Protein AF-A0AAV4HAZ0-F1 (afdb_monomer_lite)

Sequence (146 aa):
MDGSEKLPLLMIGKFGQPRCFKGINTLPVTYRHNKKAWMTSSLFKEWVQKHDRRFLMQGRSVALVLDNCSAHPQVISGLRAITMFFLPPNTTSRLQPCDQGIIKNFKTIYRKLVLQKFISSFDVTGSTDTHLKMSLLDASVMAAAS

Secondary structure (DSSP, 8-state):
--STTPPPPEEEES-SS-GGGTT----SSEEEE-TT-S--HHHHHHHHHHHHHHHHHTT--EEEEE---TTS-S--TT-SSEEEEEPPTT-HHHH-TIIIIIHHHHHHHHHHHHHHHHHHHHHHH--S-------HHHHHHHHHT-

pLDDT: mean 90.74, std 9.48, range [55.31, 98.38]

InterPro domains:
  IPR004875 DDE superfamily endonuclease domain [PF03184] (2-138)
  IPR050863 Centromere and Transposable Element-Derived Protein [PTHR19303] (1-119)

Structure (mmCIF, N/CA/C/O backbone):
data_AF-A0AAV4HAZ0-F1
#
_entry.id   AF-A0AAV4HAZ0-F1
#
loop_
_atom_site.group_PDB
_atom_site.id
_atom_site.type_symbol
_atom_site.label_atom_id
_atom_site.label_alt_id
_atom_site.label_comp_id
_atom_site.label_asym_id
_atom_site.label_entity_id
_atom_site.label_seq_id
_atom_site.pdbx_PDB_ins_code
_atom_site.Cartn_x
_atom_site.Cartn_y
_atom_site.Cartn_z
_atom_site.occupancy
_atom_site.B_iso_or_equiv
_atom_site.auth_seq_id
_atom_site.auth_comp_id
_atom_site.auth_asym_id
_atom_site.auth_atom_id
_atom_site.pdbx_PDB_model_num
ATOM 1 N N . MET A 1 1 ? -10.179 -18.637 -1.466 1.00 57.81 1 MET A N 1
ATOM 2 C CA . MET A 1 1 ? -10.413 -17.182 -1.591 1.00 57.81 1 MET A CA 1
ATOM 3 C C . MET A 1 1 ? -9.982 -16.790 -2.992 1.00 57.81 1 MET A C 1
ATOM 5 O O . MET A 1 1 ? -8.851 -17.095 -3.340 1.00 57.81 1 MET A O 1
ATOM 9 N N . ASP A 1 2 ? -10.860 -16.200 -3.797 1.00 81.88 2 ASP A N 1
ATOM 10 C CA . ASP A 1 2 ? -10.597 -15.836 -5.204 1.00 81.88 2 ASP A CA 1
ATOM 11 C C . ASP A 1 2 ? -9.969 -14.436 -5.372 1.00 81.88 2 ASP A C 1
ATOM 13 O O . ASP A 1 2 ? -9.635 -14.027 -6.479 1.00 81.88 2 ASP A O 1
ATOM 17 N N . GLY A 1 3 ? -9.785 -13.697 -4.271 1.00 78.31 3 GLY A N 1
ATOM 18 C CA . GLY A 1 3 ? -9.173 -12.367 -4.273 1.00 78.31 3 GLY A CA 1
ATOM 19 C C . GLY A 1 3 ? -10.094 -11.239 -4.749 1.00 78.31 3 GLY A C 1
ATOM 20 O O . GLY A 1 3 ? -9.634 -10.104 -4.835 1.00 78.31 3 GLY A O 1
ATOM 21 N N . SER A 1 4 ? -11.379 -11.514 -4.995 1.00 85.75 4 SER A N 1
ATOM 22 C CA . SER A 1 4 ? -12.382 -10.529 -5.444 1.00 85.75 4 SER A CA 1
ATOM 23 C C . SER A 1 4 ? -12.523 -9.313 -4.513 1.00 85.75 4 SER A C 1
ATOM 25 O O . SER A 1 4 ? -12.785 -8.197 -4.958 1.00 85.75 4 SER A O 1
ATOM 27 N N . GLU A 1 5 ? -12.266 -9.509 -3.220 1.00 88.81 5 GLU A N 1
ATOM 28 C CA . GLU A 1 5 ? -12.324 -8.479 -2.175 1.00 88.81 5 GLU A CA 1
ATOM 29 C C . GLU A 1 5 ? -10.990 -7.729 -1.960 1.00 88.81 5 GLU A C 1
ATOM 31 O O . GLU A 1 5 ? -10.902 -6.847 -1.099 1.00 88.81 5 GLU A O 1
ATOM 36 N N . LYS A 1 6 ? -9.931 -8.047 -2.725 1.00 90.12 6 LYS A N 1
ATOM 37 C CA . LYS A 1 6 ? -8.623 -7.376 -2.619 1.00 90.12 6 LYS A CA 1
ATOM 38 C C . LYS A 1 6 ? -8.776 -5.893 -2.967 1.00 90.12 6 LYS A C 1
ATOM 40 O O . LYS A 1 6 ? -9.203 -5.519 -4.059 1.00 90.12 6 LYS A O 1
ATOM 45 N N . LEU A 1 7 ? -8.399 -5.021 -2.033 1.00 93.06 7 LEU A N 1
ATOM 46 C CA . LEU A 1 7 ? -8.386 -3.580 -2.276 1.00 93.06 7 LEU A CA 1
ATOM 47 C C . LEU A 1 7 ? -7.261 -3.203 -3.259 1.00 93.06 7 LEU A C 1
ATOM 49 O O . LEU A 1 7 ? -6.190 -3.815 -3.217 1.00 93.06 7 LEU A O 1
ATOM 53 N N . PRO A 1 8 ? -7.454 -2.170 -4.105 1.00 91.88 8 PRO A N 1
ATOM 54 C CA . PRO A 1 8 ? -6.384 -1.652 -4.951 1.00 91.88 8 PRO A CA 1
ATOM 55 C C . PRO A 1 8 ? -5.168 -1.238 -4.122 1.00 91.88 8 PRO A C 1
ATOM 57 O O . PRO A 1 8 ? -5.312 -0.607 -3.070 1.00 91.88 8 PRO A O 1
ATOM 60 N N . LEU A 1 9 ? -3.968 -1.546 -4.617 1.00 94.81 9 LEU A N 1
ATOM 61 C CA . LEU A 1 9 ? -2.727 -1.181 -3.938 1.00 94.81 9 LEU A CA 1
ATOM 62 C C . LEU A 1 9 ? -2.586 0.340 -3.828 1.00 94.81 9 LEU A C 1
ATOM 64 O O . LEU A 1 9 ? -2.896 1.080 -4.765 1.00 94.81 9 LEU A O 1
ATOM 68 N N . LEU A 1 10 ? -2.063 0.794 -2.691 1.00 96.62 10 LEU A N 1
ATOM 69 C CA . LEU A 1 10 ? -1.588 2.159 -2.502 1.00 96.62 10 LEU A CA 1
ATOM 70 C C . LEU A 1 10 ? -0.073 2.188 -2.732 1.00 96.62 10 LEU A C 1
ATOM 72 O O . LEU A 1 10 ? 0.692 1.654 -1.934 1.00 96.62 10 LEU A O 1
ATOM 76 N N . MET A 1 11 ? 0.358 2.829 -3.814 1.00 96.50 11 MET A N 1
ATOM 77 C CA . MET A 1 11 ? 1.766 3.056 -4.125 1.00 96.50 11 MET A CA 1
ATOM 78 C C . MET A 1 11 ? 2.162 4.480 -3.733 1.00 96.50 11 MET A C 1
ATOM 80 O O . MET A 1 11 ? 1.484 5.442 -4.095 1.00 96.50 11 MET A O 1
ATOM 84 N N . ILE A 1 12 ? 3.277 4.618 -3.013 1.00 97.56 12 ILE A N 1
ATOM 85 C CA . ILE A 1 12 ? 3.801 5.914 -2.578 1.00 97.56 12 ILE A CA 1
ATOM 86 C C . ILE A 1 12 ? 5.147 6.149 -3.256 1.00 97.56 12 ILE A C 1
ATOM 88 O O . ILE A 1 12 ? 6.097 5.407 -3.028 1.00 97.56 12 ILE A O 1
ATOM 92 N N . GLY A 1 13 ? 5.229 7.181 -4.092 1.00 96.69 13 GLY A N 1
ATOM 93 C CA . GLY A 1 13 ? 6.472 7.578 -4.749 1.00 96.69 13 GLY A CA 1
ATOM 94 C C . GLY A 1 13 ? 7.029 8.903 -4.236 1.00 96.69 13 GLY A C 1
ATOM 95 O O . GLY A 1 13 ? 6.444 9.582 -3.392 1.00 96.69 13 GLY A O 1
ATOM 96 N N . LYS A 1 14 ? 8.195 9.286 -4.761 1.00 96.19 14 LYS A N 1
ATOM 97 C CA . LYS A 1 14 ? 8.878 10.526 -4.365 1.00 96.19 14 LYS A CA 1
ATOM 98 C C . LYS A 1 14 ? 8.264 11.774 -5.001 1.00 96.19 14 LYS A C 1
ATOM 100 O O . LYS A 1 14 ? 8.134 12.813 -4.360 1.00 96.19 14 LYS A O 1
ATOM 105 N N . PHE A 1 15 ? 7.915 11.673 -6.280 1.00 95.69 15 PHE A N 1
ATOM 106 C CA . PHE A 1 15 ? 7.476 12.799 -7.100 1.00 95.69 15 PHE A CA 1
ATOM 107 C C . PHE A 1 15 ? 5.963 12.762 -7.291 1.00 95.69 15 PHE A C 1
ATOM 109 O O . PHE A 1 15 ? 5.411 11.697 -7.552 1.00 95.69 15 PHE A O 1
ATOM 116 N N . GLY A 1 16 ? 5.292 13.912 -7.205 1.00 93.88 16 GLY A N 1
ATOM 117 C CA . GLY A 1 16 ? 3.842 13.982 -7.414 1.00 93.88 16 GLY A CA 1
ATOM 118 C C . GLY A 1 16 ? 3.415 13.653 -8.840 1.00 93.88 16 GLY A C 1
ATOM 119 O O . GLY A 1 16 ? 2.415 12.971 -9.032 1.00 93.88 16 GLY A O 1
ATOM 120 N N . GLN A 1 17 ? 4.218 14.062 -9.824 1.00 92.69 17 GLN A N 1
ATOM 121 C CA . GLN A 1 17 ? 4.002 13.766 -11.240 1.00 92.69 17 GLN A CA 1
ATOM 122 C C . GLN A 1 17 ? 5.296 13.228 -11.872 1.00 92.69 17 GLN A C 1
ATOM 124 O O . GLN A 1 17 ? 6.083 13.979 -12.453 1.00 92.69 17 GLN A O 1
ATOM 129 N N . PRO A 1 18 ? 5.575 11.924 -11.717 1.00 94.56 18 PRO A N 1
ATOM 130 C CA . PRO A 1 18 ? 6.669 11.255 -12.411 1.00 94.56 18 PRO A CA 1
ATOM 131 C C . PRO A 1 18 ? 6.512 11.389 -13.930 1.00 94.56 18 PRO A C 1
ATOM 133 O O . PRO A 1 18 ? 5.415 11.230 -14.459 1.00 94.56 18 PRO A O 1
ATOM 136 N N . ARG A 1 19 ? 7.615 11.610 -14.660 1.00 94.62 19 ARG A N 1
ATOM 137 C CA . ARG A 1 19 ? 7.579 11.782 -16.129 1.00 94.62 19 ARG A CA 1
ATOM 138 C C . ARG A 1 19 ? 6.926 10.602 -16.857 1.00 94.62 19 ARG A C 1
ATOM 140 O O . ARG A 1 19 ? 6.236 10.812 -17.845 1.00 94.62 19 ARG A O 1
ATOM 147 N N . CYS A 1 20 ? 7.108 9.384 -16.346 1.00 94.00 20 CYS A N 1
ATOM 148 C CA . CYS A 1 20 ? 6.513 8.169 -16.909 1.00 94.00 20 CYS A CA 1
ATOM 149 C C . CYS A 1 20 ? 4.987 8.075 -16.745 1.00 94.00 20 CYS A C 1
ATOM 151 O O . CYS A 1 20 ? 4.387 7.186 -17.331 1.00 94.00 20 CYS A O 1
ATOM 153 N N . PHE A 1 21 ? 4.354 8.969 -15.978 1.00 95.00 21 PHE A N 1
ATOM 154 C CA . PHE A 1 21 ? 2.892 9.052 -15.874 1.00 95.00 21 PHE A CA 1
ATOM 155 C C . PHE A 1 21 ? 2.290 10.105 -16.816 1.00 95.00 21 PHE A C 1
ATOM 157 O O . PHE A 1 21 ? 1.071 10.253 -16.872 1.00 95.00 21 PHE A O 1
ATOM 164 N N . LYS A 1 22 ? 3.110 10.859 -17.560 1.00 94.31 22 LYS A N 1
ATOM 165 C CA . LYS A 1 22 ? 2.607 11.879 -18.487 1.00 94.31 22 LYS A CA 1
ATOM 166 C C . LYS A 1 22 ? 1.763 11.216 -19.583 1.00 94.31 22 LYS A C 1
ATOM 168 O O . LYS A 1 22 ? 2.243 10.320 -20.265 1.00 94.31 22 LYS A O 1
ATOM 173 N N . GLY A 1 23 ? 0.526 11.684 -19.755 1.00 92.81 23 GLY A N 1
ATOM 174 C CA . GLY A 1 23 ? -0.418 11.136 -20.738 1.00 92.81 23 GLY A CA 1
ATOM 175 C C . GLY A 1 23 ? -1.103 9.833 -20.311 1.00 92.81 23 GLY A C 1
ATOM 176 O O . GLY A 1 23 ? -1.857 9.268 -21.095 1.00 92.81 23 GLY A O 1
ATOM 177 N N . ILE A 1 24 ? -0.870 9.356 -19.082 1.00 92.88 24 ILE A N 1
ATOM 178 C CA . ILE A 1 24 ? -1.546 8.176 -18.540 1.00 92.88 24 ILE A CA 1
ATOM 179 C C . ILE A 1 24 ? -2.812 8.618 -17.805 1.00 92.88 24 ILE A C 1
ATOM 181 O O . ILE A 1 24 ? -2.738 9.276 -16.769 1.00 92.88 24 ILE A O 1
AT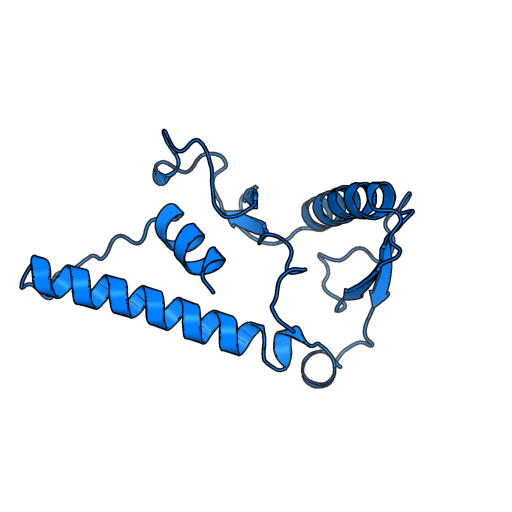OM 185 N N . ASN A 1 25 ? -3.975 8.234 -18.335 1.00 89.19 25 ASN A N 1
ATOM 186 C CA . ASN A 1 25 ? -5.276 8.619 -17.774 1.00 89.19 25 ASN A CA 1
ATOM 187 C C . ASN A 1 25 ? -5.681 7.767 -16.562 1.00 89.19 25 ASN A C 1
ATOM 189 O O . ASN A 1 25 ? -6.368 8.245 -15.663 1.00 89.19 25 ASN A O 1
ATOM 193 N N . THR A 1 26 ? -5.258 6.502 -16.528 1.00 91.94 26 THR A N 1
ATOM 194 C CA . THR A 1 26 ? -5.643 5.540 -15.489 1.00 91.94 26 THR A CA 1
ATOM 195 C C . THR A 1 26 ? -4.447 4.703 -15.064 1.00 91.94 26 THR A C 1
ATOM 197 O O . THR A 1 26 ? -3.791 4.085 -15.901 1.00 91.94 26 THR A O 1
ATOM 200 N N . LEU A 1 27 ? -4.186 4.654 -13.757 1.00 93.31 27 LEU A N 1
ATOM 201 C CA . LEU A 1 27 ? -3.187 3.769 -13.159 1.00 93.31 27 LEU A CA 1
ATOM 202 C C . LEU A 1 27 ? -3.873 2.552 -12.526 1.00 93.31 27 LEU A C 1
ATOM 204 O O . LEU A 1 27 ? -4.953 2.699 -11.952 1.00 93.31 27 LEU A O 1
ATOM 208 N N . PRO A 1 28 ? -3.233 1.369 -12.548 1.00 92.88 28 PRO A N 1
ATOM 209 C CA . PRO A 1 28 ? -3.785 0.164 -11.927 1.00 92.88 28 PRO A CA 1
ATOM 210 C C . PRO A 1 28 ? -3.661 0.170 -10.390 1.00 92.88 28 PRO A C 1
ATOM 212 O O . PRO A 1 28 ? -4.127 -0.744 -9.715 1.00 92.88 28 PRO A O 1
ATOM 215 N N . VAL A 1 29 ? -3.030 1.203 -9.821 1.00 95.12 29 VAL A N 1
ATOM 216 C CA . VAL A 1 29 ? -2.839 1.404 -8.381 1.00 95.12 29 VAL A CA 1
ATOM 217 C C . VAL A 1 29 ? -3.287 2.807 -7.981 1.00 95.12 29 VAL A C 1
ATOM 219 O O . VAL A 1 29 ? -3.247 3.745 -8.780 1.00 95.12 29 VAL A O 1
ATOM 222 N N . THR A 1 30 ? -3.655 2.988 -6.714 1.00 95.56 30 THR A N 1
ATOM 223 C CA . THR A 1 30 ? -3.791 4.335 -6.149 1.00 95.56 30 THR A CA 1
ATOM 224 C C . THR A 1 30 ? -2.396 4.901 -5.910 1.00 95.56 30 THR A C 1
ATOM 226 O O . THR A 1 30 ? -1.613 4.304 -5.179 1.00 95.56 30 THR A O 1
ATOM 229 N N . TYR A 1 31 ? -2.084 6.062 -6.488 1.00 96.19 31 TYR A N 1
ATOM 230 C CA . TYR A 1 31 ? -0.789 6.714 -6.300 1.00 96.19 31 TYR A CA 1
ATOM 231 C C . TYR A 1 31 ? -0.871 7.882 -5.308 1.00 96.19 31 TYR A C 1
ATOM 233 O O . TYR A 1 31 ? -1.773 8.726 -5.365 1.00 96.19 31 TYR A O 1
ATOM 241 N N . ARG A 1 32 ? 0.091 7.941 -4.390 1.00 97.06 32 ARG A N 1
ATOM 242 C CA . ARG A 1 32 ? 0.363 9.079 -3.503 1.00 97.06 32 ARG A CA 1
ATOM 243 C C . ARG A 1 32 ? 1.852 9.399 -3.548 1.00 97.06 32 ARG A C 1
ATOM 245 O O . ARG A 1 32 ? 2.652 8.627 -4.071 1.00 97.06 32 ARG A O 1
ATOM 252 N N . HIS A 1 33 ? 2.236 10.553 -3.017 1.00 97.06 33 HIS A N 1
ATOM 253 C CA . HIS A 1 33 ? 3.637 10.942 -3.000 1.00 97.06 33 HIS A CA 1
ATOM 254 C C . HIS A 1 33 ? 4.016 11.691 -1.730 1.00 97.06 33 HIS A C 1
ATOM 256 O O . HIS A 1 33 ? 3.204 12.394 -1.134 1.00 97.06 33 HIS A O 1
ATOM 262 N N . ASN A 1 34 ? 5.276 11.547 -1.339 1.00 97.12 34 ASN A N 1
ATOM 263 C CA . ASN A 1 34 ? 5.945 12.417 -0.381 1.00 97.12 34 ASN A CA 1
ATOM 264 C C . ASN A 1 34 ? 7.461 12.342 -0.607 1.00 97.12 34 ASN A C 1
ATOM 266 O O . ASN A 1 34 ? 7.953 11.433 -1.270 1.00 97.12 34 ASN A O 1
ATOM 270 N N . LYS A 1 35 ? 8.229 13.271 -0.024 1.00 95.38 35 LYS A N 1
ATOM 271 C CA . LYS A 1 35 ? 9.684 13.380 -0.257 1.00 95.38 35 LYS A CA 1
ATOM 272 C C . LYS A 1 35 ? 10.477 12.094 0.037 1.00 95.38 35 LYS A C 1
ATOM 274 O O . LYS A 1 35 ? 11.559 11.925 -0.523 1.00 95.38 35 LYS A O 1
ATOM 279 N N . LYS A 1 36 ? 9.962 11.223 0.911 1.00 95.81 36 LYS A N 1
ATOM 280 C CA . LYS A 1 36 ? 10.627 10.004 1.392 1.00 95.81 36 LYS A CA 1
ATOM 281 C C . LYS A 1 36 ? 10.096 8.712 0.752 1.00 95.81 36 LYS A C 1
ATOM 283 O O . LYS A 1 36 ? 10.697 7.670 0.964 1.00 95.81 36 LYS A O 1
ATOM 288 N N . ALA A 1 37 ? 9.019 8.781 -0.036 1.00 95.69 37 ALA A N 1
ATOM 289 C CA . ALA A 1 37 ? 8.362 7.635 -0.671 1.00 95.69 37 ALA A CA 1
ATOM 290 C C . ALA A 1 37 ? 7.966 6.503 0.307 1.00 95.69 37 ALA A C 1
ATOM 292 O O . ALA A 1 37 ? 8.056 5.324 -0.018 1.00 95.69 37 ALA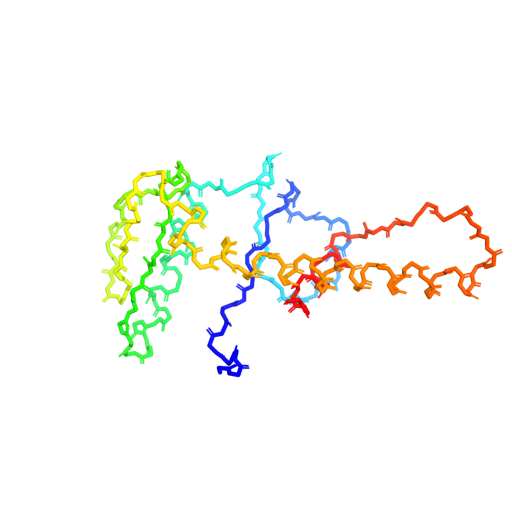 A O 1
ATOM 293 N N . TRP A 1 38 ? 7.529 6.861 1.516 1.00 96.19 38 TRP A N 1
ATOM 294 C CA . TRP A 1 38 ? 7.141 5.910 2.568 1.00 96.19 38 TRP A CA 1
ATOM 295 C C . TRP A 1 38 ? 5.749 6.212 3.141 1.00 96.19 38 TRP A C 1
ATOM 297 O O . TRP A 1 38 ? 5.208 7.297 2.916 1.00 96.19 38 TRP A O 1
ATOM 307 N N . MET A 1 39 ? 5.154 5.270 3.875 1.00 97.25 39 MET A N 1
ATOM 308 C CA . MET A 1 39 ? 3.872 5.497 4.552 1.00 97.25 39 MET A CA 1
ATOM 309 C C . MET A 1 39 ? 4.017 6.555 5.657 1.00 97.25 39 MET A C 1
ATOM 311 O O . MET A 1 39 ? 5.017 6.592 6.371 1.00 97.25 39 MET A O 1
ATOM 315 N N . THR A 1 40 ? 3.005 7.408 5.814 1.00 97.38 40 THR A N 1
ATOM 316 C CA . THR A 1 40 ? 2.892 8.370 6.921 1.00 97.38 40 THR A CA 1
ATOM 317 C C . THR A 1 40 ? 1.530 8.228 7.586 1.00 97.38 40 THR A C 1
ATOM 319 O O . THR A 1 40 ? 0.571 7.810 6.937 1.00 97.38 40 THR A O 1
ATOM 322 N N . SER A 1 41 ? 1.404 8.650 8.846 1.00 97.06 41 SER A N 1
ATOM 323 C CA . SER A 1 41 ? 0.127 8.600 9.574 1.00 97.06 41 SER A CA 1
ATOM 324 C C . SER A 1 41 ? -0.984 9.393 8.882 1.00 97.06 41 SER A C 1
ATOM 326 O O . SER A 1 41 ? -2.143 8.990 8.914 1.00 97.06 41 SER A O 1
ATOM 328 N N . SER A 1 42 ? -0.636 10.485 8.194 1.00 96.75 42 SER A N 1
ATOM 329 C CA . SER A 1 42 ? -1.578 11.259 7.380 1.00 96.75 42 SER A CA 1
ATOM 330 C C . SER A 1 42 ? -2.095 10.481 6.166 1.00 96.75 42 SER A C 1
ATOM 332 O O . SER A 1 42 ? -3.304 10.430 5.956 1.00 96.75 42 SER A O 1
ATOM 334 N N . LEU A 1 43 ? -1.203 9.840 5.401 1.00 97.69 43 LEU A N 1
ATOM 335 C CA . LEU A 1 43 ? -1.576 9.036 4.233 1.00 97.69 43 LEU A CA 1
ATOM 336 C C . LEU A 1 43 ? -2.372 7.796 4.640 1.00 97.69 43 LEU A C 1
ATOM 338 O O . LEU A 1 43 ? -3.368 7.465 4.000 1.00 97.69 43 LEU A O 1
ATOM 342 N N . PHE A 1 44 ? -1.970 7.146 5.731 1.00 97.81 44 PHE A N 1
ATOM 343 C CA . PHE A 1 44 ? -2.703 6.019 6.290 1.00 97.81 44 PHE A CA 1
ATOM 344 C C . PHE A 1 44 ? -4.113 6.437 6.725 1.00 97.81 44 PHE A C 1
ATOM 346 O O . PHE A 1 44 ? -5.089 5.790 6.352 1.00 97.81 44 PHE A O 1
ATOM 353 N N . LYS A 1 45 ? -4.247 7.564 7.440 1.00 97.81 45 LYS A N 1
ATOM 354 C CA . LYS A 1 45 ? -5.552 8.098 7.852 1.00 97.81 45 LYS A CA 1
ATOM 355 C C . LYS A 1 45 ? -6.460 8.386 6.659 1.00 97.81 45 LYS A C 1
ATOM 357 O O . LYS A 1 45 ? -7.620 7.980 6.673 1.00 97.81 45 LYS A O 1
ATOM 362 N N . GLU A 1 46 ? -5.940 9.053 5.630 1.00 97.19 46 GLU A N 1
ATOM 363 C CA . GLU A 1 46 ? -6.682 9.323 4.394 1.00 97.19 46 GLU A CA 1
ATOM 364 C C . GLU A 1 46 ? -7.168 8.017 3.744 1.00 97.19 46 GLU A C 1
ATOM 366 O O . GLU A 1 46 ? -8.333 7.906 3.354 1.00 97.19 46 GLU A O 1
ATOM 371 N N . TRP A 1 47 ? -6.291 7.012 3.675 1.00 97.75 47 TRP A N 1
ATOM 372 C CA . TRP A 1 47 ? -6.607 5.701 3.119 1.00 97.75 47 TRP A CA 1
ATOM 373 C C . TRP A 1 47 ? -7.720 4.996 3.907 1.00 97.75 47 TRP A C 1
ATOM 375 O O . TRP A 1 47 ? -8.724 4.601 3.310 1.00 97.75 47 TRP A O 1
ATOM 385 N N . VAL A 1 48 ? -7.611 4.913 5.240 1.00 98.06 48 VAL A N 1
ATOM 386 C CA . VAL A 1 48 ? -8.637 4.280 6.089 1.00 98.06 48 VAL A CA 1
ATOM 387 C C . VAL A 1 48 ? -9.973 5.009 5.961 1.00 98.06 48 VAL A C 1
ATOM 389 O O . VAL A 1 48 ? -10.990 4.368 5.720 1.00 98.06 48 VAL A O 1
ATOM 392 N N . GLN A 1 49 ? -9.993 6.343 6.036 1.00 97.69 49 GLN A N 1
ATOM 393 C CA . GLN A 1 49 ? -11.235 7.120 5.938 1.00 97.69 49 GLN A CA 1
ATOM 394 C C . GLN A 1 49 ? -11.916 6.982 4.569 1.00 97.69 49 GLN A C 1
ATOM 396 O O . GLN A 1 49 ? -13.145 6.952 4.487 1.00 97.69 49 GLN A O 1
ATOM 401 N N . LYS A 1 50 ? -11.142 6.877 3.482 1.00 97.12 50 LYS A N 1
ATOM 402 C CA . LYS A 1 50 ? -11.685 6.602 2.145 1.00 97.12 50 LYS A CA 1
ATOM 403 C C . LYS A 1 50 ? -12.379 5.239 2.102 1.00 97.12 50 LYS A C 1
ATOM 405 O O . LYS A 1 50 ? -13.482 5.131 1.565 1.00 97.12 50 LYS A O 1
ATOM 410 N N . HIS A 1 51 ? -11.738 4.209 2.651 1.00 97.56 51 HIS A N 1
ATOM 411 C CA . HIS A 1 51 ? -12.295 2.859 2.666 1.00 97.56 51 HIS A CA 1
ATOM 412 C C . HIS A 1 51 ? -13.465 2.713 3.642 1.00 97.56 51 HIS A C 1
ATOM 414 O O . HIS A 1 51 ? -14.428 2.034 3.305 1.00 97.56 51 HIS A O 1
ATOM 420 N N . ASP A 1 52 ? -13.451 3.419 4.770 1.00 98.38 52 ASP A N 1
ATOM 421 C CA . ASP A 1 52 ? -14.566 3.470 5.718 1.00 98.38 52 ASP A CA 1
ATOM 422 C C . ASP A 1 52 ? -15.848 3.969 5.046 1.00 98.38 52 ASP A C 1
ATOM 424 O O . ASP A 1 52 ? -16.873 3.294 5.085 1.00 98.38 52 ASP A O 1
ATOM 428 N N . ARG A 1 53 ? -15.770 5.086 4.307 1.00 98.06 53 ARG A N 1
ATOM 429 C CA . ARG A 1 53 ? -16.910 5.600 3.527 1.00 98.06 53 ARG A CA 1
ATOM 430 C C . ARG A 1 53 ? -17.401 4.584 2.500 1.00 98.06 53 ARG A C 1
ATOM 432 O O . ARG A 1 53 ? -18.607 4.412 2.350 1.00 98.06 53 ARG A O 1
ATOM 439 N N . ARG A 1 54 ? -16.482 3.913 1.794 1.00 97.25 54 ARG A N 1
ATOM 440 C CA . ARG A 1 54 ? -16.832 2.873 0.816 1.00 97.25 54 ARG A CA 1
ATOM 441 C C . ARG A 1 54 ? -17.585 1.725 1.484 1.00 97.25 54 ARG A C 1
ATOM 443 O O . ARG A 1 54 ? -18.642 1.352 0.991 1.00 97.25 54 ARG A O 1
ATOM 450 N N . PHE A 1 55 ? -17.056 1.168 2.569 1.00 98.00 55 PHE A N 1
ATOM 451 C CA . PHE A 1 55 ? -17.678 0.030 3.246 1.00 98.00 55 PHE A CA 1
ATOM 452 C C . PHE A 1 55 ? -19.000 0.405 3.905 1.00 98.00 55 PHE A C 1
ATOM 454 O O . PHE A 1 55 ? -19.947 -0.372 3.833 1.00 98.00 55 PHE A O 1
ATOM 461 N N . LEU A 1 56 ? -19.112 1.625 4.429 1.00 98.12 56 LEU A N 1
ATOM 462 C CA . LEU A 1 56 ? -20.372 2.132 4.949 1.00 98.12 56 LEU A CA 1
ATOM 463 C C . LEU A 1 56 ? -21.454 2.208 3.866 1.00 98.12 56 LEU A C 1
ATOM 465 O O . LEU A 1 56 ? -22.570 1.757 4.096 1.00 98.12 56 LEU A O 1
ATOM 469 N N . MET A 1 57 ? -21.133 2.733 2.677 1.00 97.75 57 MET A N 1
ATOM 470 C CA . MET A 1 57 ? -22.077 2.756 1.546 1.00 97.75 57 MET A CA 1
ATOM 471 C C . MET A 1 57 ? -22.469 1.349 1.080 1.00 97.75 57 MET A C 1
ATOM 473 O O . MET A 1 57 ? -23.546 1.163 0.529 1.00 97.75 57 MET A O 1
ATOM 477 N N . GLN A 1 58 ? -21.607 0.359 1.312 1.00 97.19 58 GLN A N 1
ATOM 478 C CA . GLN A 1 58 ? -21.887 -1.051 1.046 1.00 97.19 58 GLN A CA 1
ATOM 479 C C . GLN A 1 58 ? -22.653 -1.741 2.189 1.00 97.19 58 GLN A C 1
ATOM 481 O O . GLN A 1 58 ? -22.923 -2.933 2.084 1.00 97.19 58 GLN A O 1
ATOM 486 N N . GLY A 1 59 ? -22.963 -1.043 3.289 1.00 97.94 59 GLY A N 1
ATOM 487 C CA . GLY A 1 59 ? -23.608 -1.634 4.467 1.00 97.94 59 GLY A CA 1
ATOM 488 C C . GLY A 1 59 ? -22.732 -2.651 5.207 1.00 97.94 59 GLY A C 1
ATOM 489 O O . GLY A 1 59 ? -23.252 -3.550 5.862 1.00 97.94 59 GLY A O 1
ATOM 490 N N . ARG A 1 60 ? -21.403 -2.553 5.082 1.00 97.56 60 ARG A N 1
ATOM 491 C CA . ARG A 1 60 ? -20.447 -3.511 5.652 1.00 97.56 60 ARG A CA 1
ATOM 492 C C . ARG A 1 60 ? -19.784 -2.961 6.905 1.00 97.56 60 ARG A C 1
ATOM 494 O O . ARG A 1 60 ? -19.416 -1.791 6.954 1.00 97.56 60 ARG A O 1
ATOM 501 N N . SER A 1 61 ? -19.537 -3.852 7.861 1.00 97.56 61 SER A N 1
ATOM 502 C CA . SER A 1 61 ? -18.612 -3.626 8.972 1.00 97.56 61 SER A CA 1
ATOM 503 C C . SER A 1 61 ? -17.346 -4.458 8.756 1.00 97.56 61 SER A C 1
ATOM 505 O O . SER A 1 61 ? -17.427 -5.617 8.346 1.00 97.56 61 SER A O 1
ATOM 507 N N . VAL A 1 62 ? -16.174 -3.854 8.956 1.00 97.12 62 VAL A N 1
ATOM 508 C CA . VAL A 1 62 ? -14.869 -4.436 8.614 1.00 97.12 62 VAL A CA 1
ATOM 509 C C . VAL A 1 62 ? -13.895 -4.282 9.779 1.00 97.12 62 VAL A C 1
ATOM 511 O O . VAL A 1 62 ? -13.673 -3.181 10.276 1.00 97.12 62 VAL A O 1
ATOM 514 N N . ALA A 1 63 ? -13.245 -5.379 10.166 1.00 96.81 63 ALA A N 1
ATOM 515 C CA . ALA A 1 63 ? -12.118 -5.359 11.091 1.00 96.81 63 ALA A CA 1
ATOM 516 C C . ALA A 1 63 ? -10.802 -5.150 10.323 1.00 96.81 63 ALA A C 1
ATOM 518 O O . ALA A 1 63 ? -10.451 -5.945 9.450 1.00 96.81 63 ALA 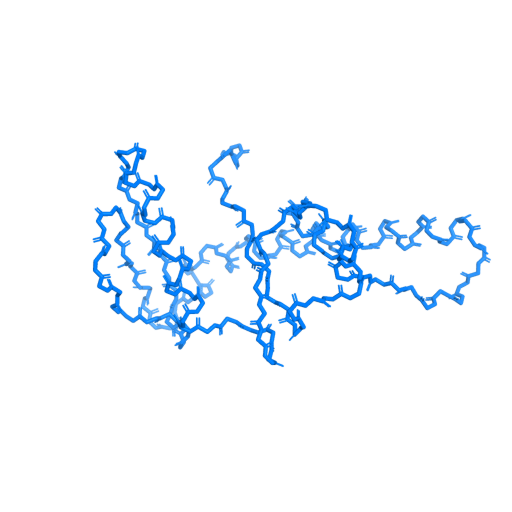A O 1
ATOM 519 N N . LEU A 1 64 ? -10.062 -4.091 10.653 1.00 95.94 64 LEU A N 1
ATOM 520 C CA . LEU A 1 64 ? -8.734 -3.809 10.111 1.00 95.94 64 LEU A CA 1
ATOM 521 C C . LEU A 1 64 ? -7.668 -4.181 11.147 1.00 95.94 64 LEU A C 1
ATOM 523 O O . LEU A 1 64 ? -7.514 -3.489 12.150 1.00 95.94 64 LEU A O 1
ATOM 527 N N . VAL A 1 65 ? -6.931 -5.262 10.891 1.00 93.94 65 VAL A N 1
ATOM 528 C CA . VAL A 1 65 ? -5.856 -5.751 11.769 1.00 93.94 65 VAL A CA 1
ATOM 529 C C . VAL A 1 65 ? -4.517 -5.138 11.357 1.00 93.94 65 VAL A C 1
ATOM 531 O O . VAL A 1 65 ? -4.130 -5.218 10.191 1.00 93.94 65 VAL A O 1
ATOM 534 N N . LEU A 1 66 ? -3.811 -4.532 12.311 1.00 92.88 66 LEU A N 1
ATOM 535 C CA . LEU A 1 66 ? -2.606 -3.730 12.092 1.00 92.88 66 LEU A CA 1
ATOM 536 C C . LEU A 1 66 ? -1.475 -4.144 13.032 1.00 92.88 66 LEU A C 1
ATOM 538 O O . LEU A 1 66 ? -1.703 -4.623 14.141 1.00 92.88 66 LEU A O 1
ATOM 542 N N . ASP A 1 67 ? -0.240 -3.915 12.600 1.00 90.69 67 ASP A N 1
ATOM 543 C CA . ASP A 1 67 ? 0.931 -3.917 13.470 1.00 90.69 67 ASP A CA 1
ATOM 544 C C . ASP A 1 67 ? 1.136 -2.538 14.131 1.00 90.69 67 ASP A C 1
ATOM 546 O O . ASP A 1 67 ? 0.542 -1.529 13.736 1.00 90.69 67 ASP A O 1
ATOM 550 N N . ASN A 1 68 ? 2.016 -2.481 15.134 1.00 88.81 68 ASN A N 1
ATOM 551 C CA . ASN A 1 68 ? 2.326 -1.257 15.885 1.00 88.81 68 ASN A CA 1
ATOM 552 C C . ASN A 1 68 ? 3.345 -0.348 15.168 1.00 88.81 68 ASN A C 1
ATOM 554 O O . ASN A 1 68 ? 4.319 0.111 15.765 1.00 88.81 68 ASN A O 1
ATOM 558 N N . CYS A 1 69 ? 3.137 -0.084 13.877 1.00 89.75 69 CYS A N 1
ATOM 559 C CA . CYS A 1 69 ? 3.956 0.854 13.111 1.00 89.75 69 CYS A CA 1
ATOM 560 C C . CYS A 1 69 ? 3.670 2.310 13.525 1.00 89.75 69 CYS A C 1
ATOM 562 O O . CYS A 1 69 ? 2.520 2.691 13.731 1.00 89.75 69 CYS A O 1
ATOM 564 N N . SER A 1 70 ? 4.688 3.177 13.550 1.00 91.81 70 SER A N 1
ATOM 565 C CA . SER A 1 70 ? 4.515 4.614 13.839 1.00 91.81 70 SER A CA 1
ATOM 566 C C . SER A 1 70 ? 3.633 5.345 12.816 1.00 91.81 70 SER A C 1
ATOM 568 O O . SER A 1 70 ? 3.018 6.369 13.122 1.00 91.81 70 SER A O 1
ATOM 570 N N . ALA A 1 71 ? 3.524 4.805 11.600 1.00 94.69 71 ALA A N 1
ATOM 571 C CA . ALA A 1 71 ? 2.614 5.303 10.580 1.00 94.69 71 ALA A CA 1
ATOM 572 C C . ALA A 1 71 ? 1.145 4.904 10.825 1.00 94.69 71 ALA A C 1
ATOM 574 O O . ALA A 1 71 ? 0.268 5.406 10.128 1.00 94.69 71 ALA A O 1
ATOM 575 N N . HIS A 1 72 ? 0.856 4.036 11.798 1.00 94.62 72 HIS A N 1
ATOM 576 C CA . HIS A 1 72 ? -0.494 3.604 12.152 1.00 94.62 72 HIS A CA 1
ATOM 577 C C . HIS A 1 72 ? -0.939 4.321 13.439 1.00 94.62 72 HIS A C 1
ATOM 579 O O . HIS A 1 72 ? -0.595 3.891 14.541 1.00 94.62 72 HIS A O 1
ATOM 585 N N . PRO A 1 73 ? -1.673 5.447 13.341 1.00 94.88 73 PRO A N 1
ATOM 586 C CA . PRO A 1 73 ? -2.182 6.127 14.524 1.00 94.88 73 PRO A CA 1
ATOM 587 C C . PRO A 1 73 ? -3.161 5.215 15.270 1.00 94.88 73 PRO A C 1
ATOM 589 O O . PRO A 1 73 ? -4.026 4.602 14.651 1.00 94.88 73 PRO A O 1
ATOM 592 N N . GLN A 1 74 ? -3.052 5.168 16.598 1.00 92.19 74 GLN A N 1
ATOM 593 C CA . GLN A 1 74 ? -3.884 4.305 17.449 1.00 92.19 74 GLN A CA 1
ATOM 594 C C . GLN A 1 74 ? -5.376 4.653 17.375 1.00 92.19 74 GLN A C 1
ATOM 596 O O . GLN A 1 74 ? -6.230 3.788 17.536 1.00 92.19 74 GLN A O 1
ATOM 601 N N . VAL A 1 75 ? -5.693 5.923 17.105 1.00 92.38 75 VAL A N 1
ATOM 602 C CA . VAL A 1 75 ? -7.068 6.416 17.011 1.00 92.38 75 VAL A CA 1
ATOM 603 C C . VAL A 1 75 ? -7.244 7.223 15.731 1.00 92.38 75 VAL A C 1
ATOM 605 O O . VAL A 1 75 ? -6.505 8.173 15.460 1.00 92.38 75 VAL A O 1
ATOM 608 N N . ILE 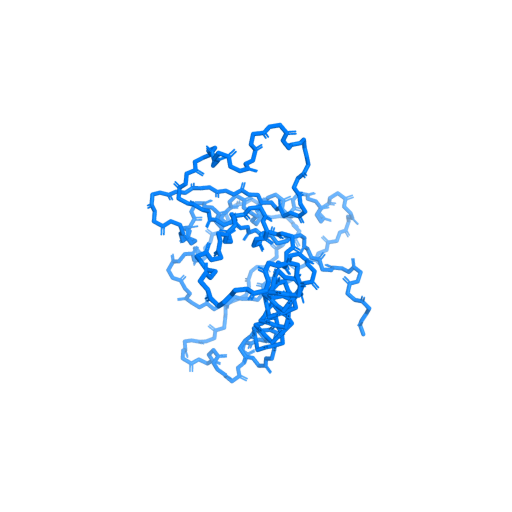A 1 76 ? -8.275 6.872 14.963 1.00 95.94 76 ILE A N 1
ATOM 609 C CA . ILE A 1 76 ? -8.789 7.667 13.847 1.00 95.94 76 ILE A CA 1
ATOM 610 C C . ILE A 1 76 ? -10.248 7.999 14.160 1.00 95.94 76 ILE A C 1
ATOM 612 O O . ILE A 1 76 ? -11.089 7.111 14.252 1.00 95.94 76 ILE A O 1
ATOM 616 N N . SER A 1 77 ? -10.554 9.285 14.334 1.00 93.81 77 SER A N 1
ATOM 617 C CA . SER A 1 77 ? -11.914 9.735 14.631 1.00 93.81 77 SER A CA 1
ATOM 618 C C . SER A 1 77 ? -12.845 9.619 13.419 1.00 93.81 77 SER A C 1
ATOM 620 O O . SER A 1 77 ? -12.436 9.818 12.269 1.00 93.81 77 SER A O 1
ATOM 622 N N . GLY A 1 78 ? -14.122 9.339 13.699 1.00 94.31 78 GLY A N 1
ATOM 623 C CA . GLY A 1 78 ? -15.203 9.370 12.711 1.00 94.31 78 GLY A CA 1
ATOM 624 C C . GLY A 1 78 ? -15.313 8.143 11.802 1.00 94.31 78 GLY A C 1
ATOM 625 O O . GLY A 1 78 ? -16.014 8.228 10.796 1.00 94.31 78 GLY A O 1
ATOM 626 N N . LEU A 1 79 ? -14.642 7.032 12.125 1.00 97.44 79 LEU A N 1
ATOM 627 C CA . LEU A 1 79 ? -14.868 5.753 11.445 1.00 97.44 79 LEU A CA 1
ATOM 628 C C . LEU A 1 79 ? -16.231 5.181 11.847 1.00 97.44 79 LEU A C 1
ATOM 630 O O . LEU A 1 79 ? -16.587 5.206 13.026 1.00 97.44 79 LEU A O 1
ATOM 634 N N . ARG A 1 80 ? -16.997 4.692 10.869 1.00 97.81 80 ARG A N 1
ATOM 635 C CA . ARG A 1 80 ? -18.348 4.140 11.083 1.00 97.81 80 ARG A CA 1
ATOM 636 C C . ARG A 1 80 ? -18.497 2.690 10.631 1.00 97.81 80 ARG A C 1
ATOM 638 O O . ARG A 1 80 ? -19.392 2.006 11.108 1.00 97.81 80 ARG A O 1
ATOM 645 N N . ALA A 1 81 ? -17.650 2.237 9.716 1.00 98.25 81 ALA A N 1
ATOM 646 C CA . ALA A 1 81 ? -17.670 0.891 9.156 1.00 98.25 81 ALA A CA 1
ATOM 647 C C . ALA A 1 81 ? -16.414 0.093 9.521 1.00 98.25 81 ALA A C 1
ATOM 649 O O . ALA A 1 81 ? -16.490 -1.123 9.674 1.00 98.25 81 ALA A O 1
ATOM 650 N N . ILE A 1 82 ? -15.263 0.757 9.658 1.00 98.38 82 ILE A N 1
ATOM 651 C CA . ILE A 1 82 ? -13.989 0.117 9.988 1.00 98.38 82 ILE A CA 1
ATOM 652 C C . ILE A 1 82 ? -13.718 0.201 11.491 1.00 98.38 82 ILE A C 1
ATOM 654 O O . ILE A 1 82 ? -13.684 1.286 12.069 1.00 98.38 82 ILE A O 1
ATOM 658 N N . THR A 1 83 ? -13.411 -0.942 12.100 1.00 98.12 83 THR A N 1
ATOM 659 C CA . THR A 1 83 ? -12.854 -1.035 13.455 1.00 98.12 83 THR A CA 1
ATOM 660 C C . THR A 1 83 ? -11.397 -1.480 13.376 1.00 98.12 83 THR A C 1
ATOM 662 O O . THR A 1 83 ? -11.085 -2.472 12.720 1.00 98.12 83 THR A O 1
ATOM 665 N N . MET A 1 84 ? -10.492 -0.741 14.020 1.00 96.94 84 MET A N 1
ATOM 666 C CA . MET A 1 84 ? -9.053 -1.023 13.996 1.00 96.94 84 MET A CA 1
ATOM 667 C C . MET A 1 84 ? -8.642 -1.890 15.186 1.00 96.94 84 MET A C 1
ATOM 669 O O . MET A 1 84 ? -8.962 -1.568 16.327 1.00 96.94 84 MET A O 1
ATOM 673 N N . PHE A 1 85 ? -7.892 -2.956 14.914 1.00 94.25 85 PHE A N 1
ATOM 674 C CA . PHE A 1 85 ? -7.326 -3.859 15.911 1.00 94.25 85 PHE A CA 1
ATOM 675 C C . PHE A 1 85 ? -5.810 -3.897 15.762 1.00 94.25 85 PHE A C 1
ATOM 677 O O . PHE A 1 85 ? -5.299 -4.157 14.674 1.00 94.25 85 PHE A O 1
ATOM 684 N N . PHE A 1 86 ? -5.089 -3.669 16.855 1.00 93.06 86 PHE A N 1
ATOM 685 C CA . PHE A 1 86 ? -3.631 -3.697 16.866 1.00 93.06 86 PHE A CA 1
ATOM 686 C C . PHE A 1 86 ? -3.131 -5.011 17.451 1.00 93.06 86 PHE A C 1
ATOM 688 O O . PHE A 1 86 ? -3.570 -5.445 18.517 1.00 93.06 86 PHE A O 1
ATOM 695 N N . LEU A 1 87 ? -2.202 -5.647 16.746 1.00 91.19 87 LEU A N 1
ATOM 696 C CA . LEU A 1 87 ? -1.520 -6.833 17.239 1.00 91.19 87 LEU A CA 1
ATOM 697 C C . LEU A 1 87 ? -0.629 -6.476 18.440 1.00 91.19 87 LEU A C 1
ATOM 699 O O . LEU A 1 87 ? -0.110 -5.356 18.513 1.00 91.19 87 LEU A O 1
ATOM 703 N N . PRO A 1 88 ? -0.387 -7.416 19.371 1.00 88.88 88 PRO A N 1
ATOM 704 C CA . PRO A 1 88 ? 0.546 -7.188 20.463 1.00 88.88 88 PRO A CA 1
ATOM 705 C C . PRO A 1 88 ? 1.954 -6.844 19.943 1.00 88.88 88 PRO A C 1
ATOM 707 O O . PRO A 1 88 ? 2.375 -7.376 18.905 1.00 88.88 88 PRO A O 1
ATOM 710 N N . PRO A 1 89 ? 2.720 -5.999 20.654 1.00 83.38 89 PRO A N 1
ATOM 711 C CA . PRO A 1 89 ? 4.108 -5.713 20.302 1.00 83.38 89 PRO A CA 1
ATOM 712 C C . PRO A 1 89 ? 4.932 -6.995 20.105 1.00 83.38 89 PRO A C 1
ATOM 714 O O . PRO A 1 89 ? 4.721 -7.989 20.796 1.00 83.38 89 PRO A O 1
ATOM 717 N N . ASN A 1 90 ? 5.883 -6.969 19.167 1.00 77.88 90 ASN A N 1
ATOM 718 C CA . ASN A 1 90 ? 6.817 -8.071 18.883 1.00 77.88 90 ASN A CA 1
ATOM 719 C C . ASN A 1 90 ? 6.175 -9.403 18.444 1.00 77.88 90 ASN A C 1
ATOM 721 O O . ASN A 1 90 ? 6.820 -10.447 18.510 1.00 77.88 90 ASN A O 1
ATOM 725 N N . THR A 1 91 ? 4.926 -9.394 17.966 1.00 77.25 91 THR A N 1
ATOM 726 C CA . THR A 1 91 ? 4.259 -10.605 17.449 1.00 77.25 91 THR A CA 1
ATOM 727 C C . THR A 1 91 ? 4.142 -10.654 15.927 1.00 77.25 91 THR A C 1
ATOM 729 O O . THR A 1 91 ? 3.586 -11.617 15.398 1.00 77.25 91 THR A O 1
ATOM 732 N N . THR A 1 92 ? 4.686 -9.661 15.212 1.00 71.31 92 THR A N 1
ATOM 733 C CA . THR A 1 92 ? 4.456 -9.451 13.774 1.00 71.31 92 THR A CA 1
ATOM 734 C C . THR A 1 92 ? 4.798 -10.689 12.942 1.00 71.31 92 THR A C 1
ATOM 736 O O . THR A 1 92 ? 3.931 -11.223 12.260 1.00 71.31 92 THR A O 1
ATOM 739 N N . SER A 1 93 ? 5.991 -11.262 13.119 1.00 70.19 93 SER A N 1
ATOM 740 C CA . SER A 1 93 ? 6.423 -12.453 12.371 1.00 70.19 93 SER A CA 1
ATOM 741 C C . SER A 1 93 ? 5.547 -13.690 12.595 1.00 70.19 93 SER A C 1
ATOM 743 O O . SER A 1 93 ? 5.502 -14.574 11.742 1.00 70.19 93 SER A O 1
ATOM 745 N N . ARG A 1 94 ? 4.859 -13.772 13.740 1.00 73.81 94 ARG A N 1
ATOM 746 C CA . ARG A 1 94 ? 4.064 -14.940 14.125 1.00 73.81 94 ARG A CA 1
ATOM 747 C C . ARG A 1 94 ? 2.577 -14.766 13.866 1.00 73.81 94 ARG A C 1
ATOM 749 O O . ARG A 1 94 ? 1.926 -15.767 13.613 1.00 73.81 94 ARG A O 1
ATOM 756 N N . LEU A 1 95 ? 2.036 -13.552 13.957 1.00 80.12 95 LEU A N 1
ATOM 757 C CA . LEU A 1 95 ? 0.590 -13.303 13.894 1.00 80.12 95 LEU A CA 1
ATOM 758 C C . LEU A 1 95 ? 0.160 -12.466 12.690 1.00 80.12 95 LEU A C 1
ATOM 760 O O . LEU A 1 95 ? -1.011 -12.502 12.329 1.00 80.12 95 LEU A O 1
ATOM 764 N N . GLN A 1 96 ? 1.064 -11.697 12.084 1.00 85.12 96 GLN A N 1
ATOM 765 C CA . GLN A 1 96 ? 0.704 -10.743 11.044 1.00 85.12 96 GLN A CA 1
ATOM 766 C C . GLN A 1 96 ? 0.616 -11.468 9.686 1.00 85.12 96 GLN A C 1
ATOM 768 O O . GLN A 1 96 ? 1.621 -11.987 9.195 1.00 85.12 96 GLN A O 1
ATOM 773 N N . PRO A 1 97 ? -0.571 -11.527 9.047 1.00 86.38 97 PRO A N 1
ATOM 774 C CA . PRO A 1 97 ? -0.754 -12.333 7.838 1.00 86.38 97 PRO A CA 1
ATOM 775 C C . PRO A 1 97 ? 0.102 -11.879 6.652 1.00 86.38 97 PRO A C 1
ATOM 777 O O . PRO A 1 97 ? 0.442 -12.691 5.787 1.00 86.38 97 PRO A O 1
ATOM 780 N N . CYS A 1 98 ? 0.471 -10.592 6.587 1.00 89.12 98 CYS A N 1
ATOM 781 C CA . CYS A 1 98 ? 1.332 -10.121 5.508 1.00 89.12 98 CYS A CA 1
ATOM 782 C C . CYS A 1 98 ? 2.727 -10.757 5.579 1.00 89.12 98 CYS A C 1
ATOM 784 O O . CYS A 1 98 ? 3.238 -11.203 4.548 1.00 89.12 98 CYS A O 1
ATOM 786 N N . ASP A 1 99 ? 3.290 -10.878 6.778 1.00 87.44 99 ASP A N 1
ATOM 787 C CA . ASP A 1 99 ? 4.579 -11.510 7.051 1.00 87.44 99 ASP A CA 1
ATOM 788 C C . ASP A 1 99 ? 4.525 -13.038 6.909 1.00 87.44 99 ASP A C 1
ATOM 790 O O . ASP A 1 99 ? 5.512 -13.653 6.505 1.00 87.44 99 ASP A O 1
ATOM 794 N N . GLN A 1 100 ? 3.362 -13.657 7.139 1.00 86.44 100 GLN A N 1
ATOM 795 C CA . GLN A 1 100 ? 3.174 -15.110 7.015 1.00 86.44 100 GLN A CA 1
ATOM 796 C C . GLN A 1 100 ? 3.101 -15.641 5.576 1.00 86.44 100 GLN A C 1
ATOM 798 O O . GLN A 1 100 ? 3.065 -16.853 5.365 1.00 86.44 100 GLN A O 1
ATOM 803 N N . GLY A 1 101 ? 3.095 -14.781 4.557 1.00 89.50 101 GLY A N 1
ATOM 804 C CA . GLY A 1 101 ? 3.172 -15.271 3.181 1.00 89.50 101 GLY A CA 1
ATOM 805 C C . GLY A 1 101 ? 2.739 -14.291 2.109 1.00 89.50 101 GLY A C 1
ATOM 806 O O . GLY A 1 101 ? 3.242 -14.389 0.992 1.00 89.50 101 GLY A O 1
ATOM 807 N N . ILE A 1 102 ? 1.878 -13.316 2.421 1.00 91.44 102 ILE A N 1
ATOM 808 C CA . ILE A 1 102 ? 1.390 -12.367 1.406 1.00 91.44 102 ILE A CA 1
ATOM 809 C C . ILE A 1 102 ? 2.562 -11.562 0.835 1.00 91.44 102 ILE A C 1
ATOM 811 O O . ILE A 1 102 ? 2.715 -11.488 -0.380 1.00 91.44 102 ILE A O 1
ATOM 815 N N . ILE A 1 103 ? 3.446 -11.031 1.687 1.00 93.06 103 ILE A N 1
ATOM 816 C CA . ILE A 1 103 ? 4.630 -10.276 1.248 1.00 93.06 103 ILE A CA 1
ATOM 817 C C . ILE A 1 103 ? 5.581 -11.170 0.453 1.00 93.06 103 ILE A C 1
ATOM 819 O O . ILE A 1 103 ? 6.126 -10.737 -0.564 1.00 93.06 103 ILE A O 1
ATOM 823 N N . LYS A 1 104 ? 5.793 -12.415 0.899 1.00 94.75 104 LYS A N 1
ATOM 824 C CA . LYS A 1 104 ? 6.659 -13.373 0.199 1.00 94.75 104 LYS A CA 1
ATOM 825 C C . LYS A 1 104 ? 6.118 -13.664 -1.200 1.00 94.75 104 LYS A C 1
ATOM 827 O O . LYS A 1 104 ? 6.861 -13.522 -2.165 1.00 94.75 104 LYS A O 1
ATOM 832 N N . ASN A 1 105 ? 4.839 -14.012 -1.313 1.00 95.06 105 ASN A N 1
ATOM 833 C CA . ASN A 1 105 ? 4.193 -14.328 -2.586 1.00 95.06 105 ASN A CA 1
ATOM 834 C C . ASN A 1 105 ? 4.168 -13.118 -3.519 1.00 95.06 105 ASN A C 1
ATOM 836 O O . ASN A 1 105 ? 4.584 -13.244 -4.668 1.00 95.06 105 ASN A O 1
ATOM 840 N N . PHE A 1 106 ? 3.804 -11.941 -3.003 1.00 95.31 106 PHE A N 1
ATOM 841 C CA . PHE A 1 106 ? 3.855 -10.689 -3.752 1.00 95.31 106 PHE A CA 1
ATOM 842 C C . PHE A 1 106 ? 5.255 -10.440 -4.327 1.00 95.31 106 PHE A C 1
ATOM 844 O 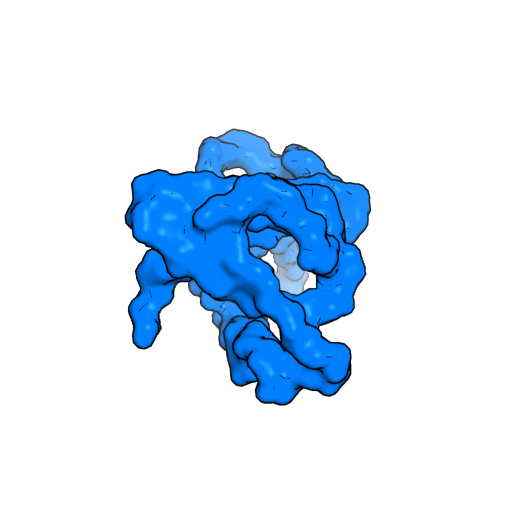O . PHE A 1 106 ? 5.407 -10.215 -5.524 1.00 95.31 106 PHE A O 1
ATOM 851 N N . LYS A 1 107 ? 6.309 -10.551 -3.503 1.00 96.00 107 LYS A N 1
ATOM 852 C CA . LYS A 1 107 ? 7.701 -10.374 -3.953 1.00 96.00 107 LYS A CA 1
ATOM 853 C C . LYS A 1 107 ? 8.117 -11.421 -4.984 1.00 96.00 107 LYS A C 1
ATOM 855 O O . LYS A 1 107 ? 8.861 -11.086 -5.902 1.00 96.00 107 LYS A O 1
ATOM 860 N N . THR A 1 108 ? 7.679 -12.669 -4.836 1.00 97.50 108 THR A N 1
ATOM 861 C CA . THR A 1 108 ? 7.973 -13.746 -5.791 1.00 97.50 108 THR A CA 1
ATOM 862 C C . THR A 1 108 ? 7.338 -13.468 -7.151 1.00 97.50 108 THR A C 1
ATOM 864 O O . THR A 1 108 ? 8.039 -13.518 -8.161 1.00 97.50 108 THR A O 1
ATOM 867 N N . ILE A 1 109 ? 6.047 -13.122 -7.185 1.00 96.81 109 ILE A N 1
ATOM 868 C CA . ILE A 1 109 ? 5.334 -12.812 -8.433 1.00 96.81 109 ILE A CA 1
ATOM 869 C C . ILE A 1 109 ? 5.919 -11.551 -9.071 1.00 96.81 109 ILE A C 1
ATOM 871 O O . ILE A 1 109 ? 6.284 -11.576 -10.245 1.00 96.81 109 ILE A O 1
ATOM 875 N N . TYR A 1 110 ? 6.130 -10.494 -8.285 1.00 96.62 110 TYR A N 1
ATOM 876 C CA . TYR A 1 110 ? 6.736 -9.257 -8.768 1.00 96.62 110 TYR A CA 1
ATOM 877 C C . TYR A 1 110 ? 8.108 -9.515 -9.403 1.00 96.62 110 TYR A C 1
ATOM 879 O O . TYR A 1 110 ? 8.356 -9.106 -10.533 1.00 96.62 110 TYR A O 1
ATOM 887 N N . ARG A 1 111 ? 8.995 -10.259 -8.725 1.00 95.75 111 ARG A N 1
ATOM 888 C CA . ARG A 1 111 ? 10.319 -10.613 -9.269 1.00 95.75 111 ARG A CA 1
ATOM 889 C C . ARG A 1 111 ? 10.223 -11.440 -10.542 1.00 95.75 111 ARG A C 1
ATOM 891 O O . ARG A 1 111 ? 10.994 -11.188 -11.462 1.00 95.75 111 ARG A O 1
ATOM 898 N N . LYS A 1 112 ? 9.284 -12.387 -10.619 1.00 96.56 112 LYS A N 1
ATOM 899 C CA . LYS A 1 112 ? 9.033 -13.149 -11.848 1.00 96.56 112 LYS A CA 1
ATOM 900 C C . LYS A 1 112 ? 8.696 -12.209 -13.009 1.00 96.56 112 LYS A C 1
ATOM 902 O O . LYS A 1 112 ? 9.307 -12.337 -14.063 1.00 96.56 112 LYS A O 1
ATOM 907 N N . LEU A 1 113 ? 7.803 -11.239 -12.804 1.00 95.94 113 LEU A N 1
ATOM 908 C CA . LEU A 1 113 ? 7.423 -10.261 -13.833 1.00 95.94 113 LEU A CA 1
ATOM 909 C C . LEU A 1 113 ? 8.598 -9.361 -14.247 1.00 95.94 113 LEU A C 1
ATOM 911 O O . LEU A 1 113 ? 8.781 -9.087 -15.433 1.00 95.94 113 LEU A O 1
ATOM 915 N N . VAL A 1 114 ? 9.431 -8.944 -13.288 1.00 93.19 114 VAL A N 1
ATOM 916 C CA . VAL A 1 114 ? 10.664 -8.191 -13.571 1.00 93.19 114 VAL A CA 1
ATOM 917 C C . VAL A 1 114 ? 11.618 -8.999 -14.451 1.00 93.19 114 VAL A C 1
ATOM 919 O O . VAL A 1 114 ? 12.110 -8.479 -15.451 1.00 93.19 114 VAL A O 1
ATOM 922 N N . LEU A 1 115 ? 11.864 -10.266 -14.103 1.00 92.56 115 LEU A N 1
ATOM 923 C CA . LEU A 1 115 ? 12.750 -11.149 -14.866 1.00 92.56 115 LEU A CA 1
ATOM 924 C C . LEU A 1 115 ? 12.193 -11.452 -16.257 1.00 92.56 115 LEU A C 1
ATOM 926 O O . LEU A 1 115 ? 12.945 -11.439 -17.222 1.00 92.56 115 LEU A O 1
ATOM 930 N N . GLN A 1 116 ? 10.882 -11.662 -16.382 1.00 92.31 116 GLN A N 1
ATOM 931 C CA . GLN A 1 116 ? 10.236 -11.840 -17.683 1.00 92.31 116 GLN A CA 1
ATOM 932 C C . GLN A 1 116 ? 10.433 -10.611 -18.571 1.00 92.31 116 GLN A C 1
ATOM 934 O O . GLN A 1 116 ? 10.860 -10.757 -19.710 1.00 92.31 116 GLN A O 1
ATOM 939 N N . LYS A 1 117 ? 10.225 -9.398 -18.038 1.00 89.12 117 LYS A N 1
ATOM 940 C CA . LYS A 1 117 ? 10.519 -8.164 -18.782 1.00 89.12 117 LYS A CA 1
ATOM 941 C C . LYS A 1 117 ? 11.994 -8.082 -19.189 1.00 89.12 117 LYS A C 1
ATOM 943 O O . LYS A 1 117 ? 12.285 -7.625 -20.293 1.00 89.12 117 LYS A O 1
ATOM 948 N N . PHE A 1 118 ? 12.910 -8.503 -18.315 1.00 86.25 118 PHE A N 1
ATOM 949 C CA . PHE A 1 118 ? 14.343 -8.520 -18.610 1.00 86.25 118 PHE A CA 1
ATOM 950 C C . PHE A 1 118 ? 14.667 -9.455 -19.780 1.00 86.25 118 PHE A C 1
ATOM 952 O O . PHE A 1 118 ? 15.259 -9.008 -20.757 1.00 86.25 118 PHE A O 1
ATOM 959 N N . ILE A 1 119 ? 14.206 -10.708 -19.718 1.00 88.62 119 ILE A N 1
ATOM 960 C CA . ILE A 1 119 ? 14.420 -11.716 -20.767 1.00 88.62 119 ILE A CA 1
ATOM 961 C C . ILE A 1 119 ? 13.840 -11.230 -22.097 1.00 88.62 119 ILE A C 1
ATOM 963 O O . ILE A 1 119 ? 14.559 -11.167 -23.085 1.00 88.62 119 ILE A O 1
ATOM 967 N N . SER A 1 120 ? 12.590 -10.758 -22.106 1.00 87.50 120 SER A N 1
ATOM 968 C CA . SER A 1 120 ? 11.967 -10.242 -23.330 1.00 87.50 120 SER A CA 1
ATOM 969 C C . SER A 1 120 ? 12.689 -9.025 -23.912 1.00 87.50 120 SER A C 1
ATOM 971 O O . SER A 1 120 ? 12.654 -8.816 -25.118 1.00 87.50 120 SER A O 1
ATOM 973 N N . SER A 1 121 ? 13.333 -8.203 -23.079 1.00 83.50 121 SER A N 1
ATOM 974 C CA . SER A 1 121 ? 14.141 -7.085 -23.581 1.00 83.50 121 SER A CA 1
ATOM 975 C C . SER A 1 121 ? 15.442 -7.586 -24.209 1.00 83.50 121 SER A C 1
ATOM 977 O O . SER A 1 121 ? 15.838 -7.081 -25.253 1.00 83.50 121 SER A O 1
ATOM 979 N N . PHE A 1 122 ? 16.079 -8.584 -23.589 1.00 82.31 122 PHE A N 1
ATOM 980 C CA . PHE A 1 122 ? 17.309 -9.202 -24.080 1.00 82.31 122 PHE A CA 1
ATOM 981 C C . PHE A 1 122 ? 17.104 -9.905 -25.427 1.00 82.31 122 PHE A C 1
ATOM 983 O O . PHE A 1 122 ? 17.893 -9.692 -26.344 1.00 82.31 122 PHE A O 1
ATOM 990 N N . ASP A 1 123 ? 16.013 -10.664 -25.575 1.00 82.44 123 ASP A N 1
ATOM 991 C CA . ASP A 1 123 ? 15.667 -11.360 -26.823 1.00 82.44 123 ASP A CA 1
ATOM 992 C C . ASP A 1 123 ? 15.505 -10.390 -28.007 1.00 82.44 123 ASP A C 1
ATOM 994 O O . ASP A 1 123 ? 15.761 -10.749 -29.154 1.00 82.44 123 ASP A O 1
ATOM 998 N N . VAL A 1 124 ? 15.101 -9.143 -27.735 1.00 80.75 124 VAL A N 1
ATOM 999 C CA . VAL A 1 124 ? 14.927 -8.097 -28.753 1.00 80.75 124 VAL A CA 1
ATOM 1000 C C . VAL A 1 124 ? 16.238 -7.374 -29.069 1.00 80.75 124 VAL A C 1
ATOM 1002 O O . VAL A 1 124 ? 16.472 -7.024 -30.223 1.00 80.75 124 VAL A O 1
ATOM 1005 N N . THR A 1 125 ? 17.085 -7.103 -28.070 1.00 76.44 125 THR A N 1
ATOM 1006 C CA . THR A 1 125 ? 18.283 -6.262 -28.250 1.00 76.44 125 THR A CA 1
ATOM 1007 C C . THR A 1 125 ? 19.572 -7.041 -28.502 1.00 76.44 125 THR A C 1
ATOM 1009 O O . THR A 1 125 ? 20.540 -6.439 -28.962 1.00 76.44 125 THR A O 1
ATOM 1012 N N . GLY A 1 126 ? 19.628 -8.340 -28.184 1.00 70.19 126 GLY A N 1
ATOM 1013 C CA . GLY A 1 126 ? 20.811 -9.193 -28.375 1.00 70.19 126 GLY A CA 1
ATOM 1014 C C . GLY A 1 126 ? 22.058 -8.767 -27.585 1.00 70.19 126 GLY A C 1
ATOM 1015 O O . GLY A 1 126 ? 23.148 -9.272 -27.840 1.00 70.19 126 GLY A O 1
ATOM 1016 N N . SER A 1 127 ? 21.922 -7.831 -26.641 1.00 65.25 127 SER A N 1
ATOM 1017 C CA . SER A 1 127 ? 23.023 -7.246 -25.870 1.00 65.25 127 SER A CA 1
ATOM 1018 C C . SER A 1 127 ? 22.753 -7.359 -24.374 1.00 65.25 127 SER A C 1
ATOM 1020 O O . SER A 1 127 ? 21.644 -7.085 -23.916 1.00 65.25 127 SER A O 1
ATOM 1022 N N . THR A 1 128 ? 23.785 -7.717 -23.603 1.00 60.97 128 THR A N 1
ATOM 1023 C CA . THR A 1 128 ? 23.774 -7.689 -22.130 1.00 60.97 128 THR A CA 1
ATOM 1024 C C . THR A 1 128 ? 23.904 -6.275 -21.568 1.00 60.97 128 THR A C 1
ATOM 1026 O O . THR A 1 128 ? 23.732 -6.087 -20.364 1.00 60.97 128 THR A O 1
ATOM 1029 N N . ASP A 1 129 ? 24.194 -5.278 -22.414 1.00 57.50 129 ASP A N 1
ATOM 1030 C CA . ASP A 1 129 ? 24.303 -3.865 -22.038 1.00 57.50 129 ASP A CA 1
ATOM 1031 C C . ASP A 1 129 ? 22.910 -3.233 -21.886 1.00 57.50 129 ASP A C 1
ATOM 1033 O O . ASP A 1 129 ? 22.527 -2.241 -22.505 1.00 57.50 129 ASP A O 1
ATOM 1037 N N . THR A 1 130 ? 22.069 -3.882 -21.088 1.00 55.31 130 THR A N 1
ATOM 1038 C CA . THR A 1 130 ? 20.743 -3.389 -20.763 1.00 55.31 130 THR A CA 1
ATOM 1039 C C . THR A 1 130 ? 20.846 -2.598 -19.473 1.00 55.31 130 THR A C 1
ATOM 1041 O O . THR A 1 130 ? 20.617 -3.123 -18.381 1.00 55.31 130 THR A O 1
ATOM 1044 N N . HIS A 1 131 ? 21.112 -1.296 -19.583 1.00 56.16 131 HIS A N 1
ATOM 1045 C CA . HIS A 1 131 ? 20.613 -0.341 -18.596 1.00 56.16 131 HIS A CA 1
ATOM 1046 C C . HIS A 1 131 ? 19.081 -0.382 -18.638 1.00 56.16 131 HIS A C 1
ATOM 1048 O O . HIS A 1 131 ? 18.423 0.464 -19.248 1.00 56.16 131 HIS A O 1
ATOM 1054 N N . LEU A 1 132 ? 18.503 -1.426 -18.044 1.00 59.31 132 LEU A N 1
ATOM 1055 C CA . LEU A 1 132 ? 17.084 -1.706 -18.125 1.00 59.31 132 LEU A CA 1
ATOM 1056 C C . LEU A 1 132 ? 16.353 -0.637 -17.317 1.00 59.31 132 LEU A C 1
ATOM 10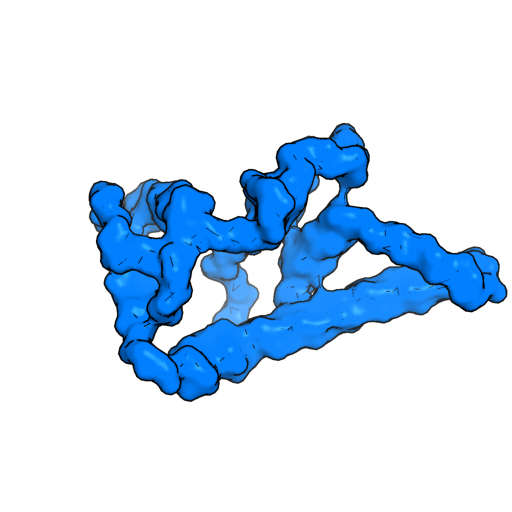58 O O . LEU A 1 132 ? 16.317 -0.658 -16.086 1.00 59.31 132 LEU A O 1
ATOM 1062 N N . LYS A 1 133 ? 15.815 0.361 -18.019 1.00 72.94 133 LYS A N 1
ATOM 1063 C CA . LYS A 1 133 ? 15.059 1.449 -17.403 1.00 72.94 133 LYS A CA 1
ATOM 1064 C C . LYS A 1 133 ? 13.698 0.910 -16.983 1.00 72.94 133 LYS A C 1
ATOM 1066 O O . LYS A 1 133 ? 12.736 0.969 -17.740 1.00 72.94 133 LYS A O 1
ATOM 1071 N N . MET A 1 134 ? 13.614 0.389 -15.763 1.00 85.25 134 MET A N 1
ATOM 1072 C CA . MET A 1 134 ? 12.328 0.154 -15.120 1.00 85.25 134 MET A CA 1
ATOM 1073 C C . MET A 1 134 ? 11.716 1.501 -14.750 1.00 85.25 134 MET A C 1
ATOM 1075 O O . MET A 1 134 ? 12.237 2.226 -13.900 1.00 85.25 134 MET A O 1
ATOM 1079 N N . SER A 1 135 ? 10.616 1.855 -15.407 1.00 92.44 135 SER A N 1
ATOM 1080 C CA . SER A 1 135 ? 9.863 3.045 -15.035 1.00 92.44 135 SER A CA 1
ATOM 1081 C C . SER A 1 135 ? 8.989 2.773 -13.807 1.00 92.44 135 SER A C 1
ATOM 1083 O O . SER A 1 135 ? 8.659 1.630 -13.487 1.00 92.44 135 SER A O 1
ATOM 1085 N N . LEU A 1 136 ? 8.558 3.835 -13.121 1.00 93.06 136 LEU A N 1
ATOM 1086 C CA . LEU A 1 136 ? 7.577 3.695 -12.043 1.00 93.06 136 LEU A CA 1
ATOM 1087 C C . LEU A 1 136 ? 6.224 3.193 -12.573 1.00 93.06 136 LEU A C 1
ATOM 1089 O O . LEU A 1 136 ? 5.494 2.527 -11.845 1.00 93.06 136 LEU A O 1
ATOM 1093 N N . LEU A 1 137 ? 5.905 3.476 -13.841 1.00 94.19 137 LEU A N 1
ATOM 1094 C CA . LEU A 1 137 ? 4.724 2.928 -14.504 1.00 94.19 137 LEU A CA 1
ATOM 1095 C C . LEU A 1 137 ? 4.820 1.407 -14.607 1.00 94.19 137 LEU A C 1
ATOM 1097 O O . LEU A 1 137 ? 3.904 0.722 -14.160 1.00 94.19 137 LEU A O 1
ATOM 1101 N N . ASP A 1 138 ? 5.953 0.886 -15.080 1.00 93.94 138 ASP A N 1
ATOM 1102 C CA . ASP A 1 138 ? 6.196 -0.559 -15.140 1.00 93.94 138 ASP A CA 1
ATOM 1103 C C . ASP A 1 138 ? 6.066 -1.201 -13.762 1.00 93.94 138 ASP A C 1
ATOM 1105 O O . ASP A 1 138 ? 5.341 -2.179 -13.596 1.00 93.94 138 ASP A O 1
ATOM 1109 N N . ALA A 1 139 ? 6.712 -0.602 -12.759 1.00 93.88 139 ALA A N 1
ATOM 1110 C CA . ALA A 1 139 ? 6.628 -1.070 -11.383 1.00 93.88 139 ALA A CA 1
ATOM 1111 C C . ALA A 1 139 ? 5.177 -1.078 -10.871 1.00 93.88 139 ALA A C 1
ATOM 1113 O O . ALA A 1 139 ? 4.767 -2.022 -10.201 1.00 93.88 139 ALA A O 1
ATOM 1114 N N . SER A 1 140 ? 4.371 -0.065 -11.210 1.00 94.69 140 SER A N 1
ATOM 1115 C CA . SER A 1 140 ? 2.957 -0.004 -10.817 1.00 94.69 140 SER A CA 1
ATOM 1116 C C . SER A 1 140 ? 2.107 -1.099 -11.458 1.00 94.69 140 SER A C 1
ATOM 1118 O O . SER A 1 140 ? 1.280 -1.705 -10.778 1.00 94.69 140 SER A O 1
ATOM 1120 N N . VAL A 1 141 ? 2.352 -1.401 -12.736 1.00 95.06 141 VAL A N 1
ATOM 1121 C CA . VAL A 1 141 ? 1.647 -2.455 -13.476 1.00 95.06 141 VAL A CA 1
ATOM 1122 C C . VAL A 1 141 ? 2.021 -3.829 -12.928 1.00 95.06 141 VAL A C 1
ATOM 1124 O O . VAL A 1 141 ? 1.140 -4.627 -12.618 1.00 95.06 141 VAL A O 1
ATOM 1127 N N . MET A 1 142 ? 3.315 -4.083 -12.722 1.00 95.75 142 MET A N 1
ATOM 1128 C CA . MET A 1 142 ? 3.800 -5.343 -12.152 1.00 95.75 142 MET A CA 1
ATOM 1129 C C . MET A 1 142 ? 3.301 -5.556 -10.721 1.00 95.75 142 MET A C 1
ATOM 1131 O O . MET A 1 142 ? 2.906 -6.664 -10.365 1.00 95.75 142 MET A O 1
ATOM 1135 N N . ALA A 1 143 ? 3.278 -4.498 -9.905 1.00 94.88 143 ALA A N 1
ATOM 1136 C CA . ALA A 1 143 ? 2.748 -4.558 -8.548 1.00 94.88 143 ALA A CA 1
ATOM 1137 C C . ALA A 1 143 ? 1.254 -4.899 -8.541 1.00 94.88 143 ALA A C 1
ATOM 1139 O O . ALA A 1 143 ? 0.835 -5.746 -7.763 1.00 94.88 143 ALA A O 1
ATOM 1140 N N . ALA A 1 144 ? 0.449 -4.285 -9.410 1.00 93.69 144 ALA A N 1
ATOM 1141 C CA . ALA A 1 144 ? -0.981 -4.580 -9.486 1.00 93.69 144 ALA A CA 1
ATOM 1142 C C . ALA A 1 144 ? -1.279 -6.021 -9.938 1.00 93.69 144 ALA A C 1
ATOM 1144 O O . ALA A 1 144 ? -2.283 -6.593 -9.518 1.00 93.69 144 ALA A O 1
ATOM 1145 N N . ALA A 1 145 ? -0.400 -6.605 -10.756 1.00 92.12 145 ALA A N 1
ATOM 1146 C CA . ALA A 1 145 ? -0.492 -7.988 -11.218 1.00 92.12 145 ALA A CA 1
ATOM 1147 C C . ALA A 1 145 ? 0.047 -9.031 -10.211 1.00 92.12 145 ALA A C 1
ATOM 1149 O O . ALA A 1 145 ? -0.037 -10.228 -10.486 1.00 92.12 145 ALA A O 1
ATOM 1150 N N . SER A 1 146 ? 0.610 -8.592 -9.075 1.00 89.62 146 SER A N 1
ATOM 1151 C CA . SER A 1 146 ? 1.178 -9.443 -8.012 1.00 89.62 146 SER A CA 1
ATOM 1152 C C . SER A 1 146 ? 0.217 -9.628 -6.836 1.00 89.62 146 SER A C 1
ATOM 1154 O O . SER A 1 146 ? 0.161 -10.748 -6.292 1.00 89.62 146 SER A O 1
#

Foldseek 3Di:
DPCPPPDFAEWEEQDPDFPVCVPPPDFSHHYHYHNVRDAALVNVLVVQVVVLVVCVVVVAADEAEDEPDNRHDPDRPDRDRYDYDYDDPPCCCPPPVCNVPVVVVLVVQLVVLVVVVVVVVCVVPVDPPCPPDDDVRNSRVSSSVD

Organism: NCBI:txid1093978

Radius of gyration: 18.21 Å; chains: 1; bounding box: 48×31×49 Å